Protein AF-A0A947CBN3-F1 (afdb_monomer_lite)

Structure (mmCIF, N/CA/C/O backbone):
data_AF-A0A947CBN3-F1
#
_entry.id   AF-A0A947CBN3-F1
#
loop_
_atom_site.group_PDB
_atom_site.id
_atom_site.type_symbol
_atom_site.label_atom_id
_atom_site.label_alt_id
_atom_site.label_comp_id
_atom_site.label_asym_id
_atom_site.label_entity_id
_atom_site.label_seq_id
_atom_site.pdbx_PDB_ins_code
_atom_site.Cartn_x
_atom_site.Cartn_y
_atom_site.Cartn_z
_atom_site.occupancy
_atom_site.B_iso_or_equiv
_atom_site.auth_seq_id
_atom_site.auth_comp_id
_atom_site.auth_asym_id
_atom_site.auth_atom_id
_atom_site.pdbx_PDB_model_num
ATOM 1 N N . MET A 1 1 ? -72.150 42.082 17.069 1.00 41.47 1 MET A N 1
ATOM 2 C CA . MET A 1 1 ? -70.683 41.871 17.034 1.00 41.47 1 MET A CA 1
ATOM 3 C C . MET A 1 1 ? -70.157 42.793 15.932 1.00 41.47 1 MET A C 1
ATOM 5 O O . MET A 1 1 ? -70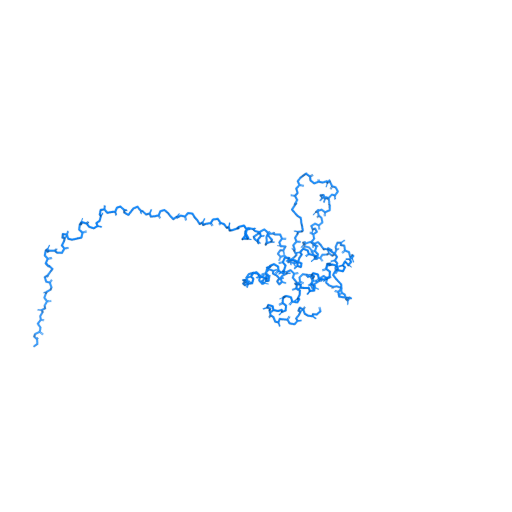.496 42.549 14.789 1.00 41.47 1 MET A O 1
ATOM 9 N N . LYS A 1 2 ? -69.751 44.048 16.211 1.00 36.72 2 LYS A N 1
ATOM 10 C CA . LYS A 1 2 ? -68.387 44.506 16.599 1.00 36.72 2 LYS A CA 1
ATOM 11 C C . LYS A 1 2 ? -67.299 43.751 15.813 1.00 36.72 2 LYS A C 1
ATOM 13 O O . LYS A 1 2 ? -67.225 42.548 15.996 1.00 36.72 2 LYS A O 1
ATOM 18 N N . GLY A 1 3 ? -66.433 44.333 14.981 1.00 37.09 3 GLY A N 1
ATOM 19 C CA . GLY A 1 3 ? -66.167 45.715 14.557 1.00 37.09 3 GLY A CA 1
ATOM 20 C C . GLY A 1 3 ? -64.791 45.733 13.856 1.00 37.09 3 GLY A C 1
ATOM 21 O O . GLY A 1 3 ? -63.876 45.075 14.342 1.00 37.09 3 GLY A O 1
ATOM 22 N N . SER A 1 4 ? -64.659 46.423 12.717 1.00 44.12 4 SER A N 1
ATOM 23 C CA . SER A 1 4 ? -63.393 46.597 11.979 1.00 44.12 4 SER A CA 1
ATOM 24 C C . SER A 1 4 ? -62.378 47.427 12.768 1.00 44.12 4 SER A C 1
ATOM 26 O O . SER A 1 4 ? -62.740 48.464 13.321 1.00 44.12 4 SER A O 1
ATOM 28 N N . ALA A 1 5 ? -61.104 47.030 12.732 1.00 44.78 5 ALA A N 1
ATOM 29 C CA . ALA A 1 5 ? -59.976 47.847 13.170 1.00 44.78 5 ALA A CA 1
ATOM 30 C C . ALA A 1 5 ? -58.997 48.020 12.001 1.00 44.78 5 ALA A C 1
ATOM 32 O O . ALA A 1 5 ? -58.371 47.062 11.551 1.00 44.78 5 ALA A O 1
ATOM 33 N N . GLY A 1 6 ? -58.913 49.250 11.493 1.00 41.78 6 GLY A N 1
ATOM 34 C CA . GLY A 1 6 ? -57.852 49.689 10.59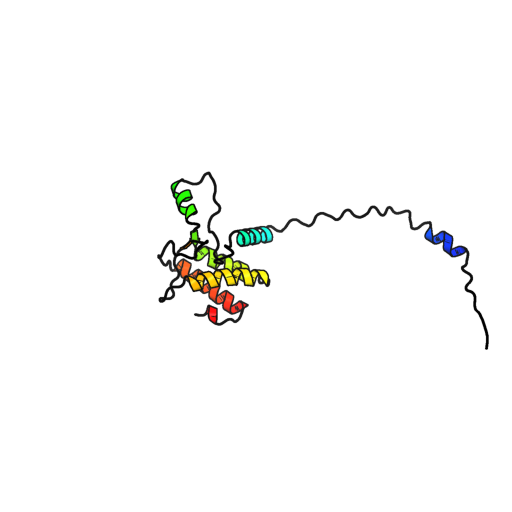7 1.00 41.78 6 GLY A CA 1
ATOM 35 C C . GLY A 1 6 ? -56.593 50.007 11.401 1.00 41.78 6 GLY A C 1
ATOM 36 O O . GLY A 1 6 ? -56.661 50.690 12.422 1.00 41.78 6 GLY A O 1
ATOM 37 N N . LEU A 1 7 ? -55.449 49.515 10.935 1.00 46.12 7 LEU A N 1
ATOM 38 C CA . LEU A 1 7 ? -54.133 49.917 11.421 1.00 46.12 7 LEU A CA 1
ATOM 39 C C . LEU A 1 7 ? -53.673 51.140 10.624 1.00 46.12 7 LEU A C 1
ATOM 41 O O . LEU A 1 7 ? -53.322 51.039 9.451 1.00 46.12 7 LEU A O 1
ATOM 45 N N . GLY A 1 8 ? -53.687 52.299 11.280 1.00 40.75 8 GLY A N 1
ATOM 46 C CA . GLY A 1 8 ? -52.951 53.474 10.834 1.00 40.75 8 GLY A CA 1
ATOM 47 C C . GLY A 1 8 ? -51.464 53.276 11.113 1.00 40.75 8 GLY A C 1
ATOM 48 O O . GLY A 1 8 ? -51.059 53.150 12.268 1.00 40.75 8 GLY A O 1
ATOM 49 N N . LEU A 1 9 ? -50.650 53.253 10.060 1.00 40.72 9 LEU A N 1
ATOM 50 C CA . LEU A 1 9 ? -49.205 53.401 10.181 1.00 40.72 9 LEU A CA 1
ATOM 51 C C . LEU A 1 9 ? -48.881 5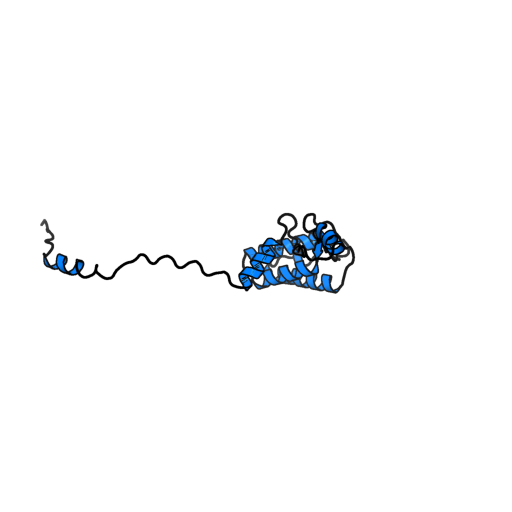4.876 10.442 1.00 40.72 9 LEU A C 1
ATOM 53 O O . LEU A 1 9 ? -49.205 55.756 9.647 1.00 40.72 9 LEU A O 1
ATOM 57 N N . SER A 1 10 ? -48.257 55.132 11.589 1.00 43.16 10 SER A N 1
ATOM 58 C CA . SER A 1 10 ? -47.720 56.436 11.971 1.00 43.16 10 SER A CA 1
ATOM 59 C C . SER A 1 10 ? -46.530 56.813 11.079 1.00 43.16 10 SER A C 1
ATOM 61 O O . SER A 1 10 ? -45.605 56.024 10.881 1.00 43.16 10 SER A O 1
ATOM 63 N N . VAL A 1 11 ? -46.539 58.059 10.598 1.00 49.00 11 VAL A N 1
ATOM 64 C CA . VAL A 1 11 ? -45.520 58.706 9.747 1.00 49.00 11 VAL A CA 1
ATOM 65 C C . VAL A 1 11 ? -44.124 58.745 10.404 1.00 49.00 11 VAL A C 1
ATOM 67 O O . VAL A 1 11 ? -43.123 58.983 9.733 1.00 49.00 11 VAL A O 1
ATOM 70 N N . SER A 1 12 ? -44.004 58.425 11.695 1.00 45.44 12 SER A N 1
ATOM 71 C CA . SER A 1 12 ? -42.717 58.388 12.405 1.00 45.44 12 SER A CA 1
ATOM 72 C C . SER A 1 12 ? -41.835 57.171 12.087 1.00 45.44 12 SER A C 1
ATOM 74 O O . SER A 1 12 ? -40.650 57.199 12.406 1.00 45.44 12 SER A O 1
ATOM 76 N N . ALA A 1 13 ? -42.357 56.122 11.440 1.00 43.53 13 ALA A N 1
ATOM 77 C CA . ALA A 1 13 ? -41.566 54.925 11.118 1.00 43.53 13 ALA A CA 1
ATOM 78 C C . ALA A 1 13 ? -40.686 55.071 9.859 1.00 43.53 13 ALA A C 1
ATOM 80 O O . ALA A 1 13 ? -39.766 54.283 9.656 1.00 43.53 13 ALA A O 1
ATOM 81 N N . VAL A 1 14 ? -40.930 56.082 9.019 1.00 45.84 14 VAL A N 1
ATOM 82 C CA . VAL A 1 14 ? -40.241 56.219 7.722 1.00 45.84 14 VAL A CA 1
ATOM 83 C C . VAL A 1 14 ? -38.838 56.826 7.869 1.00 45.84 14 VAL A C 1
ATOM 85 O O . VAL A 1 14 ? -37.965 56.557 7.050 1.00 45.84 14 VAL A O 1
ATOM 88 N N . LEU A 1 15 ? -38.563 57.580 8.939 1.00 39.44 15 LEU A N 1
ATOM 89 C CA . LEU A 1 15 ? -37.280 58.280 9.085 1.00 39.44 15 LEU A CA 1
ATOM 90 C C . LEU A 1 15 ? -36.170 57.455 9.759 1.00 39.44 15 LEU A C 1
ATOM 92 O O . LEU A 1 15 ? -34.997 57.778 9.595 1.00 39.44 15 LEU A O 1
ATOM 96 N N . ALA A 1 16 ? -36.508 56.376 10.471 1.00 41.47 16 ALA A N 1
ATOM 97 C CA . ALA A 1 16 ? -35.510 55.507 11.105 1.00 41.47 16 ALA A CA 1
ATOM 98 C C . ALA A 1 16 ? -34.898 54.479 10.133 1.00 41.47 16 ALA A C 1
ATOM 100 O O . ALA A 1 16 ? -33.815 53.964 10.390 1.00 41.47 16 ALA A O 1
ATOM 101 N N . PHE A 1 17 ? -35.553 54.208 8.998 1.00 43.53 17 PHE A N 1
ATOM 102 C CA . PHE A 1 17 ? -35.059 53.239 8.012 1.00 43.53 17 PHE A CA 1
ATOM 103 C C . PHE A 1 17 ? -34.065 53.847 7.006 1.00 43.53 17 PHE A C 1
ATOM 105 O O . PHE A 1 17 ? -33.295 53.127 6.380 1.00 43.53 17 PHE A O 1
ATOM 112 N N . ALA A 1 18 ? -34.036 55.176 6.869 1.00 45.72 18 ALA A N 1
ATOM 113 C CA . ALA A 1 18 ? -33.197 55.860 5.881 1.00 45.72 18 ALA A CA 1
ATOM 114 C C . ALA A 1 18 ? -31.775 56.198 6.379 1.00 45.72 18 ALA A C 1
ATOM 116 O O . ALA A 1 18 ? -30.924 56.562 5.575 1.00 45.72 18 ALA A O 1
ATOM 117 N N . LEU A 1 19 ? -31.495 56.061 7.681 1.00 43.69 19 LEU A N 1
ATOM 118 C CA . LEU A 1 19 ? -30.190 56.383 8.286 1.00 43.69 19 LEU A CA 1
ATOM 119 C C . LEU A 1 19 ? -29.359 55.151 8.684 1.00 43.69 19 LEU A C 1
ATOM 121 O O . LEU A 1 19 ? -28.226 55.304 9.127 1.00 43.69 19 LEU A O 1
ATOM 125 N N . ALA A 1 20 ? -29.881 53.936 8.483 1.00 45.09 20 ALA A N 1
ATOM 126 C CA . ALA A 1 20 ? -29.152 52.685 8.723 1.00 45.09 20 ALA A CA 1
ATOM 127 C C . ALA A 1 20 ? -28.554 52.060 7.443 1.00 45.09 20 ALA A C 1
ATOM 129 O O . ALA A 1 20 ? -27.910 51.020 7.516 1.00 45.09 20 ALA A O 1
ATOM 130 N N . LEU A 1 21 ? -28.740 52.688 6.275 1.00 51.09 21 LEU A N 1
ATOM 131 C CA . LEU A 1 21 ? -28.275 52.177 4.975 1.00 51.09 21 LEU A CA 1
ATOM 132 C C . LEU A 1 21 ? -26.969 52.827 4.476 1.00 51.09 21 LEU A C 1
ATOM 134 O O . LEU A 1 21 ? -26.639 52.698 3.303 1.00 51.09 21 LEU A O 1
ATOM 138 N N . SER A 1 22 ? -26.217 53.530 5.332 1.00 49.53 22 SER A N 1
ATOM 139 C CA . SER A 1 22 ? -24.995 54.244 4.916 1.00 49.53 22 SER A CA 1
ATOM 140 C C . SER A 1 22 ? -23.675 53.638 5.403 1.00 49.53 22 SER A C 1
ATOM 142 O O . SER A 1 22 ? -22.644 54.296 5.285 1.00 49.53 22 SER A O 1
ATOM 144 N N . HIS A 1 23 ? -23.667 52.418 5.942 1.00 49.28 23 HIS A N 1
ATOM 145 C CA . HIS A 1 23 ? -22.415 51.677 6.116 1.00 49.28 23 HIS A CA 1
ATOM 146 C C . HIS A 1 23 ? -22.309 50.696 4.958 1.00 49.28 23 HIS A C 1
ATOM 148 O O . HIS A 1 23 ? -23.106 49.766 4.867 1.00 49.28 23 HIS A O 1
ATOM 154 N N . GLY A 1 24 ? -21.387 50.992 4.040 1.00 55.31 24 GLY A N 1
ATOM 155 C CA . GLY A 1 24 ? -21.139 50.229 2.826 1.00 55.31 24 GLY A CA 1
ATOM 156 C C . GLY A 1 24 ? -21.107 48.733 3.100 1.00 55.31 24 GLY A C 1
ATOM 157 O O . GLY A 1 24 ? -20.191 48.227 3.735 1.00 55.31 24 GLY A O 1
ATOM 158 N N . CYS A 1 25 ? -22.130 48.039 2.614 1.00 49.09 25 CYS A N 1
ATOM 159 C CA . CYS A 1 25 ? -22.076 46.609 2.391 1.00 49.09 25 CYS A CA 1
ATOM 160 C C . CYS A 1 25 ? -21.417 46.443 1.021 1.00 49.09 25 CYS A C 1
ATOM 162 O O . CYS A 1 25 ? -22.097 46.310 0.003 1.00 49.09 25 CYS A O 1
ATOM 164 N N . GLU A 1 26 ? -20.090 46.573 0.977 1.00 63.62 26 GLU A N 1
ATOM 165 C CA . GLU A 1 26 ? -19.360 45.857 -0.064 1.00 63.62 26 GLU A CA 1
ATOM 166 C C . GLU A 1 26 ? -19.616 44.366 0.201 1.00 63.62 26 GLU A C 1
ATOM 168 O O . GLU A 1 26 ? -19.575 43.951 1.365 1.00 63.62 26 GLU A O 1
ATOM 173 N N . PRO A 1 27 ? -19.994 43.570 -0.813 1.00 63.41 27 PRO A N 1
ATOM 174 C CA . PRO A 1 27 ? -20.052 42.130 -0.632 1.00 63.41 27 PRO A CA 1
ATOM 175 C C . PRO A 1 27 ? -18.661 41.685 -0.180 1.00 63.41 27 PRO A C 1
ATOM 177 O O . PRO A 1 27 ? -17.686 41.987 -0.864 1.00 63.41 27 PRO A O 1
ATOM 180 N N . ASP A 1 28 ? -18.580 41.030 0.981 1.00 67.38 28 ASP A N 1
ATOM 181 C CA . ASP A 1 28 ? -17.359 40.355 1.416 1.00 67.38 28 ASP A CA 1
ATOM 182 C C . ASP A 1 28 ? -16.960 39.423 0.274 1.00 67.38 28 ASP A C 1
ATOM 184 O O . ASP A 1 28 ? -17.653 38.440 -0.012 1.00 67.38 28 ASP A O 1
ATOM 188 N N . ASP A 1 29 ? -15.891 39.784 -0.433 1.00 72.25 29 ASP A N 1
ATOM 189 C CA . ASP A 1 29 ? -15.312 38.918 -1.443 1.00 72.25 29 ASP A CA 1
ATOM 190 C C . ASP A 1 29 ? -14.908 37.646 -0.687 1.00 72.25 29 ASP A C 1
ATOM 192 O O . ASP A 1 29 ? -14.162 37.745 0.299 1.00 72.25 29 ASP A O 1
ATOM 196 N N . PRO A 1 30 ? -15.454 36.465 -1.037 1.00 72.25 30 PRO A N 1
ATOM 197 C CA . PRO A 1 30 ? -15.200 35.265 -0.265 1.00 72.25 30 PRO A CA 1
ATOM 198 C C . PRO A 1 30 ? -13.693 35.058 -0.218 1.00 72.25 30 PRO A C 1
ATOM 200 O O . PRO A 1 30 ? -13.038 34.916 -1.253 1.00 72.25 30 PRO A O 1
ATOM 203 N N . SER A 1 31 ? -13.143 35.085 0.999 1.00 75.75 31 SER A N 1
ATOM 204 C CA . SER A 1 31 ? -11.725 34.819 1.199 1.00 75.75 31 SER A CA 1
ATOM 205 C C . SER A 1 31 ? -11.397 33.490 0.520 1.00 75.75 31 SER A C 1
ATOM 207 O O . SER A 1 31 ? -12.168 32.534 0.677 1.00 75.75 31 SER A O 1
ATOM 209 N N . PRO A 1 32 ? -10.304 33.417 -0.262 1.00 74.06 32 PRO A N 1
ATOM 210 C CA . PRO A 1 32 ? -9.930 32.177 -0.917 1.00 74.06 32 PRO A CA 1
ATOM 211 C C . PRO A 1 32 ? -9.829 31.072 0.141 1.00 74.06 32 PRO A C 1
ATOM 213 O O . PRO A 1 32 ? -9.396 31.353 1.267 1.00 74.06 32 PRO A O 1
ATOM 216 N N . PRO A 1 33 ? -10.254 29.838 -0.181 1.00 73.56 33 PRO A N 1
ATOM 217 C CA . PRO A 1 33 ? -10.204 28.751 0.780 1.00 73.56 33 PRO A CA 1
ATOM 218 C C . PRO A 1 33 ? -8.772 28.608 1.314 1.00 73.56 33 PRO A C 1
ATOM 220 O O . PRO A 1 33 ? -7.813 28.808 0.555 1.00 73.56 33 PRO A O 1
ATOM 223 N N . PRO A 1 34 ? -8.610 28.298 2.612 1.00 76.50 34 PRO A N 1
ATOM 224 C CA . PRO A 1 34 ? -7.290 28.088 3.180 1.00 76.50 34 PRO A CA 1
ATOM 225 C C . PRO A 1 34 ? -6.565 27.007 2.376 1.00 76.50 34 PRO A C 1
ATOM 227 O O . PRO A 1 34 ? -7.157 25.999 1.988 1.00 76.50 34 PRO A O 1
ATOM 230 N N . SER A 1 35 ? -5.283 27.239 2.090 1.00 77.88 35 SER A N 1
ATOM 231 C CA . SER A 1 35 ? -4.443 26.203 1.491 1.00 77.88 35 SER A CA 1
ATOM 232 C C . SER A 1 35 ? -4.358 25.007 2.441 1.00 77.88 35 SER A C 1
ATOM 234 O O . SER A 1 35 ? -4.344 25.223 3.658 1.00 77.88 35 SER A O 1
ATOM 236 N N . PRO A 1 36 ? -4.295 23.773 1.910 1.00 82.88 36 PRO A N 1
ATOM 237 C CA . PRO A 1 36 ? -4.214 22.591 2.749 1.00 82.88 36 PRO A CA 1
ATOM 238 C C . PRO A 1 36 ? -2.983 22.646 3.654 1.00 82.88 36 PRO A C 1
ATOM 240 O O . PRO A 1 36 ? -1.952 23.239 3.306 1.00 82.88 36 PRO A O 1
ATOM 243 N N . SER A 1 37 ? -3.089 22.019 4.821 1.00 92.12 37 SER A N 1
ATOM 244 C CA . SER A 1 37 ? -1.948 21.844 5.715 1.00 92.12 37 SER A CA 1
ATOM 245 C C . SER A 1 37 ? -0.861 20.983 5.054 1.00 92.12 37 SER A C 1
ATOM 247 O O . SER A 1 37 ? -1.112 20.240 4.103 1.00 92.12 37 SER A O 1
ATOM 249 N N . VAL A 1 38 ? 0.373 21.053 5.566 1.00 94.44 38 VAL A N 1
ATOM 250 C CA . VAL A 1 38 ? 1.467 20.184 5.091 1.00 94.44 38 VAL A CA 1
ATOM 251 C C . VAL A 1 38 ? 1.079 18.711 5.219 1.00 94.44 38 VAL A C 1
ATOM 253 O O . VAL A 1 38 ? 1.331 17.930 4.308 1.00 94.44 38 VAL A O 1
ATOM 256 N N . GLU A 1 39 ? 0.430 18.344 6.323 1.00 93.88 39 GLU A N 1
ATOM 257 C CA . GLU A 1 39 ? -0.050 16.986 6.564 1.00 93.88 39 GLU A CA 1
ATOM 258 C C . GLU A 1 39 ? -1.093 16.557 5.526 1.00 93.88 39 GLU A C 1
ATOM 260 O O . GLU A 1 39 ? -0.948 15.501 4.912 1.00 93.88 39 GLU A O 1
ATOM 265 N N . GLU A 1 40 ? -2.093 17.398 5.250 1.00 94.44 40 GLU A N 1
ATOM 266 C CA . GLU A 1 40 ? -3.084 17.141 4.195 1.00 94.44 40 GLU A CA 1
ATOM 267 C C . GLU A 1 40 ? -2.418 16.962 2.826 1.00 94.44 40 GLU A C 1
ATOM 269 O O . GLU A 1 40 ? -2.788 16.060 2.075 1.00 94.44 40 GLU A O 1
ATOM 274 N N . GLY A 1 41 ? -1.392 17.763 2.523 1.00 95.25 41 GLY A N 1
ATOM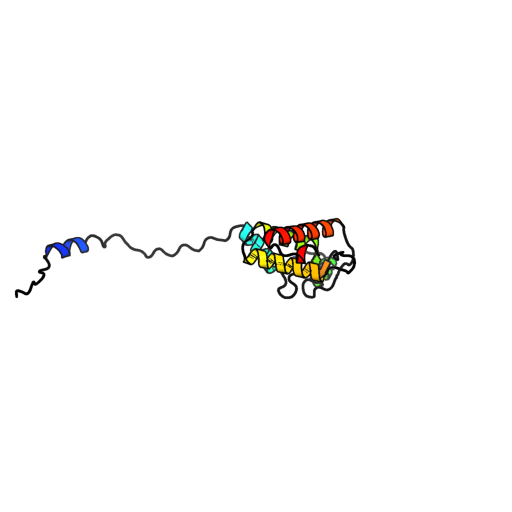 275 C CA . GLY A 1 41 ? -0.591 17.622 1.308 1.00 95.25 41 GLY A CA 1
ATOM 276 C C . GLY A 1 41 ? 0.148 16.281 1.214 1.00 95.25 41 GLY A C 1
ATOM 277 O O . GLY A 1 41 ? 0.190 15.685 0.137 1.00 95.25 41 GLY A O 1
ATOM 278 N N . LEU A 1 42 ? 0.695 15.776 2.325 1.00 95.00 42 LEU A N 1
ATOM 279 C CA . LEU A 1 42 ? 1.392 14.483 2.366 1.00 95.00 42 LEU A CA 1
ATOM 280 C C . LEU A 1 42 ? 0.431 13.307 2.146 1.00 95.00 42 LEU A C 1
ATOM 282 O O . LEU A 1 42 ? 0.729 12.409 1.358 1.00 95.00 42 LEU A O 1
ATOM 286 N N . TYR A 1 43 ? -0.745 13.332 2.772 1.00 96.69 43 TYR A N 1
ATOM 287 C CA . TYR A 1 43 ? -1.768 12.308 2.544 1.00 96.69 43 TYR A CA 1
ATOM 288 C C . TYR A 1 43 ? -2.349 12.377 1.129 1.00 96.69 43 TYR A C 1
ATOM 290 O O . TYR A 1 43 ? -2.521 11.344 0.484 1.00 96.69 43 TYR A O 1
ATOM 298 N N . ALA A 1 44 ? -2.579 13.581 0.599 1.00 95.81 44 ALA A N 1
ATOM 299 C CA . ALA A 1 44 ? -2.995 13.755 -0.790 1.00 95.81 44 ALA A CA 1
ATOM 300 C C . ALA A 1 44 ? -1.950 13.211 -1.778 1.00 95.81 44 ALA A C 1
ATOM 302 O O . ALA A 1 44 ? -2.318 12.667 -2.819 1.00 95.81 44 ALA A O 1
ATOM 303 N N . PHE A 1 45 ? -0.658 13.330 -1.462 1.00 95.44 45 PHE A N 1
ATOM 304 C CA . PHE A 1 45 ? 0.409 12.717 -2.248 1.00 95.44 45 PHE A CA 1
ATOM 305 C C . PHE A 1 45 ? 0.358 11.183 -2.182 1.00 95.44 45 PHE A C 1
ATOM 307 O O . PHE A 1 45 ? 0.374 10.543 -3.232 1.00 95.44 45 PHE A O 1
ATOM 314 N N . LEU A 1 46 ? 0.225 10.587 -0.990 1.00 96.19 46 LEU A N 1
ATOM 315 C CA . LEU A 1 46 ? 0.092 9.129 -0.841 1.00 96.19 46 LEU A CA 1
ATOM 316 C C . LEU A 1 46 ? -1.127 8.583 -1.593 1.00 96.19 46 LEU A C 1
ATOM 318 O O . LEU A 1 46 ? -1.015 7.583 -2.298 1.00 96.19 46 LEU A O 1
ATOM 322 N N . ALA A 1 47 ? -2.268 9.267 -1.501 1.00 96.94 47 ALA A N 1
ATOM 323 C CA . ALA A 1 47 ? -3.479 8.892 -2.224 1.00 96.94 47 ALA A CA 1
ATOM 324 C C . ALA A 1 47 ? -3.274 8.897 -3.750 1.00 96.94 47 ALA A C 1
ATOM 326 O O . ALA A 1 47 ? -3.815 8.035 -4.436 1.00 96.94 47 ALA A O 1
ATOM 327 N N . GLN A 1 48 ? -2.466 9.822 -4.283 1.00 96.12 48 GLN A N 1
ATOM 328 C CA . GLN A 1 48 ? -2.118 9.859 -5.711 1.00 96.12 48 GLN A CA 1
ATOM 329 C C . GLN A 1 48 ? -1.188 8.719 -6.139 1.00 96.12 48 GLN A C 1
ATOM 331 O O . GLN A 1 48 ? -1.225 8.328 -7.302 1.00 96.12 48 GLN A O 1
ATOM 336 N N . GLN A 1 49 ? -0.359 8.196 -5.230 1.00 96.31 49 GLN A N 1
ATOM 337 C CA . GLN A 1 49 ? 0.524 7.060 -5.522 1.00 96.31 49 GLN A CA 1
ATOM 338 C C . GLN A 1 49 ? -0.190 5.706 -5.427 1.00 96.31 49 GLN A C 1
ATOM 340 O O . GLN A 1 49 ? 0.364 4.700 -5.870 1.00 96.31 49 GLN A O 1
ATOM 345 N N . GLN A 1 50 ? -1.391 5.652 -4.841 1.00 98.06 50 GLN A N 1
ATOM 346 C CA . GLN A 1 50 ? -2.137 4.409 -4.695 1.00 98.06 50 GLN A CA 1
ATOM 347 C C . GLN A 1 50 ? -2.789 4.006 -6.016 1.00 98.06 50 GLN A C 1
ATOM 349 O O . GLN A 1 50 ? -3.692 4.681 -6.515 1.00 98.06 50 GLN A O 1
ATOM 354 N N . ASP A 1 51 ? -2.357 2.878 -6.572 1.00 97.88 51 ASP A N 1
ATOM 355 C CA . ASP A 1 51 ? -2.948 2.335 -7.784 1.00 97.88 51 ASP A CA 1
ATOM 356 C C . ASP A 1 51 ? -4.411 1.928 -7.511 1.00 97.88 51 ASP A C 1
ATOM 358 O O . ASP A 1 51 ? -4.686 1.174 -6.572 1.00 97.88 51 ASP A O 1
ATOM 362 N N . PRO A 1 52 ? -5.382 2.419 -8.299 1.00 96.25 52 PRO A N 1
ATOM 363 C CA . PRO A 1 52 ? -6.796 2.191 -8.019 1.00 96.25 52 PRO A CA 1
ATOM 364 C C . PRO A 1 52 ? -7.242 0.748 -8.278 1.00 96.25 52 PRO A C 1
ATOM 366 O O . PRO A 1 52 ? -8.301 0.360 -7.785 1.00 96.25 52 PRO A O 1
ATOM 369 N N . ALA A 1 53 ? -6.491 -0.029 -9.067 1.00 96.19 53 ALA A N 1
ATOM 370 C CA . ALA A 1 53 ? -6.851 -1.403 -9.401 1.00 96.19 53 ALA A CA 1
ATOM 371 C C . ALA A 1 53 ? -6.314 -2.397 -8.369 1.00 96.19 53 ALA A C 1
ATOM 373 O O . ALA A 1 53 ? -7.026 -3.330 -8.000 1.00 96.19 53 ALA A O 1
ATOM 374 N N . THR A 1 54 ? -5.076 -2.206 -7.911 1.00 98.12 54 THR A N 1
ATOM 375 C CA . THR A 1 54 ? -4.438 -3.131 -6.960 1.00 98.12 54 THR A CA 1
ATOM 376 C C . THR A 1 54 ? -4.504 -2.652 -5.516 1.00 98.12 54 THR A C 1
ATOM 378 O O . THR A 1 54 ? -4.428 -3.478 -4.617 1.00 98.12 54 THR A O 1
ATOM 381 N N . GLY A 1 55 ? -4.622 -1.343 -5.280 1.00 98.12 55 GLY A N 1
ATOM 382 C CA . GLY A 1 55 ? -4.502 -0.735 -3.957 1.00 98.12 55 GLY A CA 1
ATOM 383 C C . GLY A 1 55 ? -3.062 -0.506 -3.488 1.00 98.12 55 GLY A C 1
ATOM 384 O O . GLY A 1 55 ? -2.890 0.074 -2.419 1.00 98.12 55 GLY A O 1
ATOM 385 N N . LEU A 1 56 ? -2.046 -0.918 -4.254 1.00 98.50 56 LEU A N 1
ATOM 386 C CA . LEU A 1 56 ? -0.628 -0.768 -3.911 1.00 98.50 56 LEU A CA 1
ATOM 387 C C . LEU A 1 56 ? -0.118 0.659 -4.149 1.00 98.50 56 LEU A C 1
ATOM 389 O O . LEU A 1 56 ? -0.531 1.316 -5.102 1.00 98.50 56 LEU A O 1
ATOM 393 N N . LEU A 1 57 ? 0.839 1.117 -3.340 1.00 97.81 57 LEU A N 1
ATOM 394 C CA . LEU A 1 57 ? 1.566 2.368 -3.582 1.00 97.81 57 LEU A CA 1
ATOM 395 C C . LEU A 1 57 ? 2.699 2.177 -4.584 1.00 97.81 57 LEU A C 1
ATOM 397 O O . LEU A 1 57 ? 3.553 1.310 -4.397 1.00 97.81 57 LEU A O 1
ATOM 401 N N . GLU A 1 58 ? 2.776 3.031 -5.595 1.00 95.94 58 GLU A N 1
ATOM 402 C CA . GLU A 1 58 ? 3.993 3.170 -6.392 1.00 95.94 58 GLU A CA 1
ATOM 403 C C . GLU A 1 58 ? 5.087 3.845 -5.547 1.00 95.94 58 GLU A C 1
ATOM 405 O O . GLU A 1 58 ? 4.910 4.949 -5.035 1.00 95.94 58 GLU A O 1
ATOM 410 N N . GLY A 1 59 ? 6.209 3.148 -5.340 1.00 87.19 59 GLY A N 1
ATOM 411 C CA . GLY A 1 59 ? 7.210 3.529 -4.334 1.00 87.19 59 GLY A CA 1
ATOM 412 C C . GLY A 1 59 ? 8.109 4.701 -4.731 1.00 87.19 59 GLY A C 1
ATOM 413 O O . GLY A 1 59 ? 8.856 5.214 -3.901 1.00 87.19 59 GLY A O 1
ATOM 414 N N . PHE A 1 60 ? 8.068 5.135 -5.992 1.00 86.69 60 PHE A 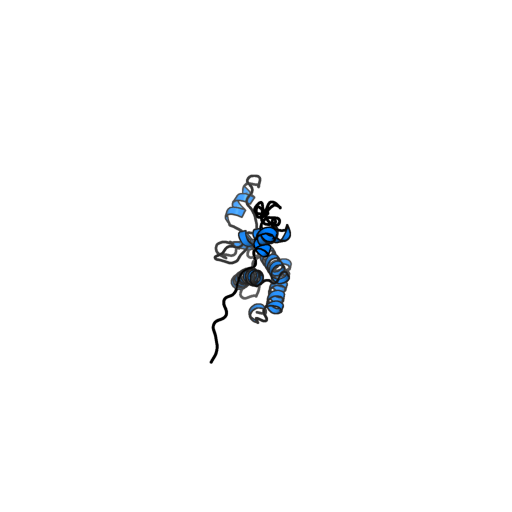N 1
ATOM 415 C CA . PHE A 1 60 ? 8.953 6.180 -6.492 1.00 86.69 60 PHE A CA 1
ATOM 416 C C . PHE A 1 60 ? 8.248 7.126 -7.447 1.00 86.69 60 PHE A C 1
ATOM 418 O O . PHE A 1 60 ? 7.534 6.716 -8.357 1.00 86.69 60 PHE A O 1
ATOM 425 N N . VAL A 1 61 ? 8.582 8.405 -7.304 1.00 84.88 61 VAL A N 1
ATOM 426 C CA . VAL A 1 61 ? 8.290 9.421 -8.309 1.00 84.88 61 VAL A CA 1
ATOM 427 C C . VAL A 1 61 ? 9.464 9.477 -9.275 1.00 84.88 61 VAL A C 1
ATOM 429 O O . VAL A 1 61 ? 10.622 9.608 -8.874 1.00 84.88 61 VAL A O 1
ATOM 432 N N . ARG A 1 62 ? 9.169 9.363 -10.568 1.00 87.25 62 ARG A N 1
ATOM 433 C CA . ARG A 1 62 ? 10.182 9.460 -11.616 1.00 87.25 62 ARG A CA 1
ATOM 434 C C . ARG A 1 62 ? 10.762 10.878 -11.676 1.00 87.25 62 ARG A C 1
ATOM 436 O O . ARG A 1 62 ? 10.014 11.847 -11.777 1.00 87.25 62 ARG A O 1
ATOM 443 N N . HIS A 1 63 ? 12.089 10.972 -11.720 1.00 88.00 63 HIS A N 1
ATOM 444 C CA . HIS A 1 63 ? 12.827 12.201 -12.013 1.00 88.00 63 HIS A CA 1
ATOM 445 C C . HIS A 1 63 ? 13.851 11.959 -13.129 1.00 88.00 63 HIS A C 1
ATOM 447 O O . HIS A 1 63 ? 14.483 10.905 -13.177 1.00 88.00 63 HIS A O 1
ATOM 453 N N . ASP A 1 64 ? 14.007 12.924 -14.038 1.00 88.44 64 ASP A N 1
ATOM 454 C CA . ASP A 1 64 ? 14.843 12.777 -15.242 1.00 88.44 64 ASP A CA 1
ATOM 455 C C . ASP A 1 64 ? 16.355 12.742 -14.949 1.00 88.44 64 ASP A C 1
ATOM 457 O O . ASP A 1 64 ? 17.146 12.378 -15.817 1.00 88.44 64 ASP A O 1
ATOM 461 N N . ASP A 1 65 ? 16.771 13.112 -13.736 1.00 93.62 65 ASP A N 1
ATOM 462 C CA . ASP A 1 65 ? 18.163 13.115 -13.275 1.00 93.62 65 ASP A CA 1
ATOM 463 C C . ASP A 1 65 ? 18.607 11.787 -12.635 1.00 93.62 65 ASP A C 1
ATOM 465 O O . ASP A 1 65 ? 19.768 11.642 -12.239 1.00 93.62 65 ASP A O 1
ATOM 469 N N . LEU A 1 66 ? 17.714 10.797 -12.558 1.00 92.50 66 LEU A N 1
ATOM 470 C CA . LEU A 1 66 ? 18.028 9.480 -12.012 1.00 92.50 66 LEU A CA 1
ATOM 471 C C . LEU A 1 66 ? 18.919 8.657 -12.965 1.00 92.50 66 LEU A C 1
ATOM 473 O O . LEU A 1 66 ? 18.808 8.774 -14.189 1.00 92.50 66 LEU A O 1
ATOM 477 N N . PRO A 1 67 ? 19.787 7.769 -12.435 1.00 94.69 67 PRO A N 1
ATOM 478 C CA . PRO A 1 67 ? 20.615 6.894 -13.262 1.00 94.69 67 PRO A CA 1
ATOM 479 C C . PRO A 1 67 ? 19.777 6.046 -14.239 1.00 94.69 67 PRO A C 1
ATOM 481 O O . PRO A 1 67 ? 18.727 5.541 -13.834 1.00 94.69 67 PRO A O 1
ATOM 484 N N . PRO A 1 68 ? 20.241 5.801 -15.483 1.00 93.06 68 PRO A N 1
ATOM 485 C CA . PRO A 1 68 ? 19.474 5.051 -16.484 1.00 93.06 68 PRO A CA 1
ATOM 486 C C . PRO A 1 68 ? 18.999 3.671 -16.015 1.00 93.06 68 PRO A C 1
ATOM 488 O O . PRO A 1 68 ? 17.853 3.304 -16.255 1.00 93.06 68 PRO A O 1
ATOM 491 N N . ASP A 1 69 ? 19.846 2.935 -15.292 1.00 92.38 69 ASP A N 1
ATOM 492 C CA . ASP A 1 69 ? 19.488 1.616 -14.756 1.00 92.38 69 ASP A CA 1
ATOM 493 C C . ASP A 1 69 ? 18.372 1.708 -13.705 1.00 92.38 69 ASP A C 1
ATOM 495 O O . ASP A 1 69 ? 17.512 0.833 -13.619 1.00 92.38 69 ASP A O 1
ATOM 499 N N . PHE A 1 70 ? 18.347 2.794 -12.928 1.00 90.75 70 PHE A N 1
ATOM 500 C CA . PHE A 1 70 ? 17.285 3.039 -11.960 1.00 90.75 70 PHE A CA 1
ATOM 501 C C . PHE A 1 70 ? 15.984 3.441 -12.660 1.00 90.75 70 PHE A C 1
ATOM 503 O O . PHE A 1 70 ? 14.926 2.936 -12.305 1.00 90.75 70 PHE A O 1
ATOM 510 N N . LEU A 1 71 ? 16.052 4.270 -13.706 1.00 91.00 71 LEU A N 1
ATOM 511 C CA . LEU A 1 71 ? 14.886 4.592 -14.535 1.00 91.00 71 LEU A CA 1
ATOM 512 C C . LEU A 1 71 ? 14.267 3.337 -15.166 1.00 91.00 71 LEU A C 1
ATOM 514 O O . LEU A 1 71 ? 13.049 3.193 -15.137 1.00 91.00 71 LEU A O 1
ATOM 518 N N . ALA A 1 72 ? 15.090 2.412 -15.666 1.00 89.06 72 ALA A N 1
ATOM 519 C CA . ALA A 1 72 ? 14.618 1.132 -16.193 1.00 89.06 72 ALA A CA 1
ATOM 520 C C . ALA A 1 72 ? 13.963 0.258 -15.107 1.00 89.06 72 ALA A C 1
ATOM 522 O O . ALA A 1 72 ? 12.978 -0.429 -15.370 1.00 89.06 72 ALA A O 1
ATOM 523 N N . PHE A 1 73 ? 14.476 0.301 -13.874 1.00 87.88 73 PHE A N 1
ATOM 524 C CA . PHE A 1 73 ? 13.823 -0.335 -12.728 1.00 87.88 73 PHE A CA 1
ATOM 525 C C . PHE A 1 73 ? 12.459 0.303 -12.411 1.00 87.88 73 PHE A C 1
ATOM 527 O O . PHE A 1 73 ? 11.501 -0.420 -12.138 1.00 87.88 73 PHE A O 1
ATOM 534 N N . LEU A 1 74 ? 12.335 1.632 -12.501 1.00 91.31 74 LEU A N 1
ATOM 535 C CA . LEU A 1 74 ? 11.064 2.332 -12.284 1.00 91.31 74 LEU A CA 1
ATOM 536 C C . LEU A 1 74 ? 10.005 2.012 -13.344 1.00 91.31 74 LEU A C 1
ATOM 538 O O . LEU A 1 74 ? 8.819 2.047 -13.031 1.00 91.31 74 LEU A O 1
ATOM 542 N N . ASP A 1 75 ? 10.398 1.632 -14.563 1.00 90.81 75 ASP A N 1
ATOM 543 C CA . ASP A 1 75 ? 9.446 1.213 -15.604 1.00 90.81 75 ASP A CA 1
ATOM 544 C C . ASP A 1 75 ? 8.658 -0.053 -15.194 1.00 90.81 75 ASP A C 1
ATOM 546 O O . ASP A 1 75 ? 7.554 -0.295 -15.685 1.00 90.81 75 ASP A O 1
ATOM 550 N N . ALA A 1 76 ? 9.177 -0.835 -14.238 1.00 91.62 76 ALA A N 1
ATOM 551 C CA . ALA A 1 76 ? 8.461 -1.952 -13.624 1.00 91.62 76 ALA A CA 1
ATOM 552 C C . ALA A 1 76 ? 7.432 -1.520 -12.560 1.00 91.62 76 ALA A C 1
ATOM 554 O O . ALA A 1 76 ? 6.788 -2.395 -11.979 1.00 91.62 76 ALA A O 1
ATOM 555 N N . ARG A 1 77 ? 7.269 -0.212 -12.303 1.00 95.06 77 ARG A N 1
ATOM 556 C CA . ARG A 1 77 ? 6.356 0.390 -11.311 1.00 95.06 77 ARG A CA 1
ATOM 557 C C . ARG A 1 77 ? 6.430 -0.315 -9.949 1.00 95.06 77 ARG A C 1
ATOM 559 O O . ARG A 1 77 ? 5.455 -0.939 -9.526 1.00 95.06 77 ARG A O 1
ATOM 566 N N . PRO A 1 78 ? 7.600 -0.315 -9.292 1.00 96.12 78 PRO A N 1
ATOM 567 C CA . PRO A 1 78 ? 7.805 -1.073 -8.067 1.00 96.12 78 PRO A CA 1
ATOM 568 C C . PRO A 1 78 ? 6.963 -0.525 -6.906 1.00 96.12 78 PRO A C 1
ATOM 570 O O . PRO A 1 78 ? 6.848 0.682 -6.709 1.00 96.12 78 PRO A O 1
ATOM 573 N N . SER A 1 79 ? 6.426 -1.441 -6.110 1.00 97.62 79 SER A N 1
ATOM 574 C CA . SER A 1 79 ? 5.707 -1.204 -4.862 1.00 97.62 79 SER A CA 1
ATOM 575 C C . SER A 1 79 ? 6.318 -2.070 -3.768 1.00 97.62 79 SER A C 1
ATOM 577 O O . SER A 1 79 ? 6.454 -3.279 -3.960 1.00 97.62 79 SER A O 1
ATOM 579 N N . PHE A 1 80 ? 6.708 -1.486 -2.635 1.00 97.44 80 PHE A N 1
ATOM 580 C CA . PHE A 1 80 ? 7.403 -2.214 -1.569 1.00 97.44 80 PHE A CA 1
ATOM 581 C C . PHE A 1 80 ? 6.477 -2.543 -0.412 1.00 97.44 80 PHE A C 1
ATOM 583 O O . PHE A 1 80 ? 5.728 -1.688 0.060 1.00 97.44 80 PHE A O 1
ATOM 590 N N . THR A 1 81 ? 6.581 -3.761 0.113 1.00 98.06 81 THR A N 1
ATOM 591 C CA . THR A 1 81 ? 5.779 -4.199 1.268 1.00 98.06 81 THR A CA 1
ATOM 592 C C . THR A 1 81 ? 5.947 -3.270 2.471 1.00 98.06 81 THR A C 1
ATOM 594 O O . THR A 1 81 ? 4.973 -2.949 3.146 1.00 98.06 81 THR A O 1
ATOM 597 N N . TYR A 1 82 ? 7.169 -2.783 2.696 1.00 97.44 82 TYR A N 1
ATOM 598 C CA . TYR A 1 82 ? 7.476 -1.813 3.746 1.00 97.44 82 TYR A CA 1
ATOM 599 C C . TYR A 1 82 ? 6.680 -0.507 3.601 1.00 97.44 82 TYR A C 1
ATOM 601 O O . TYR A 1 82 ? 6.002 -0.098 4.542 1.00 97.44 82 TYR A O 1
ATOM 609 N N . ASP A 1 83 ? 6.717 0.113 2.418 1.00 97.88 83 ASP A N 1
ATOM 610 C CA . ASP A 1 83 ? 6.063 1.401 2.163 1.00 97.88 83 ASP A CA 1
ATOM 611 C C . ASP A 1 83 ? 4.538 1.286 2.280 1.00 97.88 83 ASP A C 1
ATOM 613 O O . ASP A 1 83 ? 3.896 2.128 2.910 1.00 97.88 83 ASP A O 1
ATOM 617 N N . ASN A 1 84 ? 3.957 0.207 1.739 1.00 98.62 84 ASN A N 1
ATOM 618 C CA . ASN A 1 84 ? 2.521 -0.058 1.856 1.00 98.62 84 ASN A CA 1
ATOM 619 C C . ASN A 1 84 ? 2.096 -0.240 3.320 1.00 98.62 84 ASN A C 1
ATOM 621 O O . ASN A 1 84 ? 1.089 0.328 3.740 1.00 98.62 84 ASN A O 1
ATOM 625 N N . ALA A 1 85 ? 2.867 -0.996 4.109 1.00 98.62 85 ALA A N 1
ATOM 626 C CA . ALA A 1 85 ? 2.570 -1.221 5.521 1.00 98.62 85 ALA A CA 1
ATOM 627 C C . ALA A 1 85 ? 2.652 0.075 6.346 1.00 98.62 85 ALA A C 1
ATOM 629 O O . ALA A 1 85 ? 1.766 0.352 7.156 1.00 98.62 85 ALA A O 1
ATOM 630 N N . LEU A 1 86 ? 3.679 0.900 6.118 1.00 98.50 86 LEU A N 1
ATOM 631 C CA . LEU A 1 86 ? 3.806 2.196 6.786 1.00 98.50 86 LEU A CA 1
ATOM 632 C C . LEU A 1 86 ? 2.685 3.162 6.412 1.00 98.50 86 LEU A C 1
ATOM 634 O O . LEU A 1 86 ? 2.139 3.830 7.290 1.00 98.50 86 LEU A O 1
ATOM 638 N N . ALA A 1 87 ? 2.326 3.237 5.132 1.00 98.50 87 ALA A N 1
ATOM 639 C CA . ALA A 1 87 ? 1.233 4.093 4.701 1.00 98.50 87 ALA A CA 1
ATOM 640 C C . ALA A 1 87 ? -0.102 3.635 5.294 1.00 98.50 87 ALA A C 1
ATOM 642 O O . ALA A 1 87 ? -0.859 4.471 5.778 1.00 98.50 87 ALA A O 1
ATOM 643 N N . ALA A 1 88 ? -0.369 2.325 5.331 1.00 98.75 88 ALA A N 1
ATOM 644 C CA . ALA A 1 88 ? -1.563 1.787 5.976 1.00 98.75 88 ALA A CA 1
ATOM 645 C C . ALA A 1 88 ? -1.627 2.190 7.457 1.00 98.75 88 ALA A C 1
ATOM 647 O O . ALA A 1 88 ? -2.659 2.678 7.907 1.00 98.75 88 ALA A O 1
ATOM 648 N N . LEU A 1 89 ? -0.517 2.076 8.196 1.00 98.81 89 LEU A N 1
ATOM 649 C CA . LEU A 1 89 ? -0.435 2.541 9.585 1.00 98.81 89 LEU A CA 1
ATOM 650 C C . LEU A 1 89 ? -0.688 4.049 9.724 1.00 98.81 89 LEU A C 1
ATOM 652 O O . LEU A 1 89 ? -1.379 4.457 10.654 1.00 98.81 89 LEU A O 1
ATOM 656 N N . ALA A 1 90 ? -0.162 4.874 8.814 1.00 98.50 90 ALA A N 1
ATOM 657 C CA . ALA A 1 90 ? -0.398 6.317 8.827 1.00 98.50 90 ALA A CA 1
ATOM 658 C C . ALA A 1 90 ? -1.887 6.647 8.625 1.00 98.50 90 ALA A C 1
ATOM 660 O O . ALA A 1 90 ? -2.474 7.365 9.432 1.00 98.50 90 ALA A O 1
ATOM 661 N N . TRP A 1 91 ? -2.521 6.055 7.608 1.00 98.69 91 TRP A N 1
ATOM 662 C CA . TRP A 1 91 ? -3.955 6.207 7.355 1.00 98.69 91 TRP A CA 1
ATOM 663 C C . TRP A 1 91 ? -4.802 5.754 8.555 1.00 98.69 91 TRP A C 1
ATOM 665 O O . TRP A 1 91 ? -5.670 6.492 9.018 1.00 98.69 91 TRP A O 1
ATOM 675 N N . LEU A 1 92 ? -4.505 4.582 9.126 1.00 98.69 92 LEU A N 1
ATOM 676 C CA . LEU A 1 92 ? -5.204 4.071 10.312 1.00 98.69 92 LEU A CA 1
ATOM 677 C C . LEU A 1 92 ? -5.053 4.992 11.528 1.00 98.69 92 LEU A C 1
ATOM 679 O O . LEU A 1 92 ? -6.000 5.144 12.295 1.00 98.69 92 LEU A O 1
ATOM 683 N N . ALA A 1 93 ? -3.884 5.612 11.706 1.00 98.06 93 ALA A N 1
ATOM 684 C CA . ALA A 1 93 ? -3.644 6.538 12.808 1.00 98.06 93 ALA A CA 1
ATOM 685 C C . ALA A 1 93 ? -4.456 7.837 12.682 1.00 98.06 93 ALA A C 1
ATOM 687 O O . ALA A 1 93 ? -4.799 8.430 13.707 1.00 98.06 93 ALA A O 1
ATOM 688 N N . ARG A 1 94 ? -4.765 8.277 11.453 1.00 96.19 94 ARG A N 1
ATOM 689 C CA . ARG A 1 94 ? -5.617 9.449 11.203 1.00 96.19 94 ARG A CA 1
ATOM 690 C C . ARG A 1 94 ? -7.103 9.122 11.367 1.00 96.19 94 ARG A C 1
ATOM 692 O O . ARG A 1 94 ? -7.813 9.872 12.029 1.00 96.19 94 ARG A O 1
ATOM 699 N N . GLY A 1 95 ? -7.531 7.960 10.875 1.00 94.19 95 GLY A N 1
ATOM 700 C CA . GLY A 1 95 ? -8.770 7.304 11.299 1.00 94.19 95 GLY A CA 1
ATOM 701 C C . GLY A 1 95 ? -10.079 7.871 10.741 1.00 94.19 95 GLY A C 1
ATOM 702 O O . GLY A 1 95 ? -11.143 7.425 11.178 1.00 94.19 95 GLY A O 1
ATOM 703 N N . GLU A 1 96 ? -10.047 8.804 9.783 1.00 95.88 96 GLU A N 1
ATOM 704 C CA . GLU A 1 96 ? -11.266 9.200 9.067 1.00 95.88 96 GLU A CA 1
ATOM 705 C C . GLU A 1 96 ? -11.769 8.039 8.184 1.00 95.88 96 GLU A C 1
ATOM 707 O O . GLU A 1 96 ? -10.975 7.182 7.787 1.00 95.88 96 GLU A O 1
ATOM 712 N N . PRO A 1 97 ? -13.067 7.977 7.830 1.00 97.00 97 PRO A N 1
ATOM 713 C CA . PRO A 1 97 ? -13.603 6.877 7.022 1.00 97.00 97 PRO A CA 1
ATOM 714 C C . PRO A 1 97 ? -12.833 6.636 5.714 1.00 97.00 97 PRO A C 1
ATOM 716 O O . PRO A 1 97 ? -12.466 5.500 5.419 1.00 97.00 97 PRO A O 1
ATOM 719 N N . ASP A 1 98 ? -12.504 7.707 4.988 1.00 97.25 98 ASP A N 1
ATOM 720 C CA . ASP A 1 98 ? -11.726 7.628 3.746 1.00 97.25 98 ASP A CA 1
ATOM 721 C C . ASP A 1 98 ? -10.300 7.099 3.995 1.00 97.25 98 ASP A C 1
ATOM 723 O O . ASP A 1 98 ? -9.729 6.399 3.155 1.00 97.25 98 ASP A O 1
ATOM 727 N N . ASP A 1 99 ? -9.723 7.378 5.167 1.00 98.38 99 ASP A N 1
ATOM 728 C CA . ASP A 1 99 ? -8.398 6.882 5.547 1.00 98.38 99 ASP A CA 1
ATOM 729 C C . ASP A 1 99 ? -8.431 5.379 5.791 1.00 98.38 99 ASP A C 1
ATOM 731 O O . ASP A 1 99 ? -7.570 4.639 5.311 1.00 98.38 99 ASP A O 1
ATOM 735 N N . VAL A 1 100 ? -9.459 4.908 6.499 1.00 98.44 100 VAL A N 1
ATOM 736 C CA . VAL A 1 100 ? -9.669 3.476 6.723 1.00 98.44 100 VAL A CA 1
ATOM 737 C C . VAL A 1 100 ? -9.859 2.750 5.388 1.00 98.44 100 VAL A C 1
ATOM 739 O O . VAL A 1 100 ? -9.332 1.647 5.222 1.00 98.44 100 VAL A O 1
ATOM 742 N N . ASP A 1 101 ? -10.514 3.371 4.405 1.00 98.38 101 ASP A N 1
ATOM 743 C CA . ASP A 1 101 ? -10.644 2.823 3.050 1.00 98.38 101 ASP A CA 1
ATOM 744 C C . ASP A 1 101 ? -9.301 2.790 2.294 1.00 98.38 101 ASP A C 1
ATOM 746 O O . ASP A 1 101 ? -8.984 1.808 1.610 1.00 98.38 101 ASP A O 1
ATOM 750 N N . HIS A 1 102 ? -8.470 3.829 2.424 1.00 98.62 102 HIS A N 1
ATOM 751 C CA . HIS A 1 102 ? -7.105 3.833 1.884 1.00 98.62 102 HIS A CA 1
ATOM 752 C C . HIS A 1 102 ? -6.240 2.724 2.500 1.00 98.62 102 HIS A C 1
ATOM 754 O O . HIS A 1 102 ? -5.614 1.957 1.758 1.00 98.62 102 HIS A O 1
ATOM 760 N N . ALA A 1 103 ? -6.252 2.595 3.830 1.00 98.75 103 ALA A N 1
ATOM 761 C CA . ALA A 1 103 ? -5.538 1.548 4.555 1.00 98.75 103 ALA A CA 1
ATOM 762 C C . ALA A 1 103 ? -6.028 0.149 4.169 1.00 98.75 103 ALA A C 1
ATOM 764 O O . ALA A 1 103 ? -5.223 -0.732 3.879 1.00 98.75 103 ALA A O 1
ATOM 765 N N . THR A 1 104 ? -7.346 -0.047 4.108 1.00 98.62 104 THR A N 1
ATOM 766 C CA . THR A 1 104 ? -7.954 -1.339 3.769 1.00 98.62 104 THR A CA 1
ATOM 767 C C . THR A 1 104 ? -7.501 -1.822 2.397 1.00 98.62 104 THR A C 1
ATOM 769 O O . THR A 1 104 ? -7.109 -2.976 2.265 1.00 98.62 104 THR A O 1
ATOM 772 N N . ARG A 1 105 ? -7.472 -0.940 1.389 1.00 98.69 105 ARG A N 1
ATOM 773 C CA . ARG A 1 105 ? -6.996 -1.295 0.041 1.00 98.69 105 ARG A CA 1
ATOM 774 C C . ARG A 1 105 ? -5.526 -1.710 0.017 1.00 98.69 105 ARG A C 1
ATOM 776 O O . ARG A 1 105 ? -5.191 -2.664 -0.678 1.00 98.69 105 ARG A O 1
ATOM 783 N N . LEU A 1 106 ? -4.664 -1.038 0.784 1.00 98.69 106 LEU A N 1
ATOM 784 C CA . LEU A 1 106 ? -3.252 -1.426 0.907 1.00 98.69 106 LEU A CA 1
ATOM 785 C C . LEU A 1 106 ? -3.111 -2.817 1.521 1.00 98.69 106 LEU A C 1
ATOM 787 O O . LEU A 1 106 ? -2.363 -3.653 1.023 1.00 98.69 106 LEU A O 1
ATOM 791 N N . LEU A 1 107 ? -3.838 -3.065 2.606 1.00 98.69 107 LEU A N 1
ATOM 792 C CA . LEU A 1 107 ? -3.744 -4.314 3.352 1.00 98.69 107 LEU A CA 1
ATOM 793 C C . LEU A 1 107 ? -4.378 -5.485 2.603 1.00 98.69 107 LEU A C 1
ATOM 795 O O . LEU A 1 107 ? -3.822 -6.579 2.624 1.00 98.69 107 LEU A O 1
ATOM 799 N N . ASP A 1 108 ? -5.472 -5.257 1.879 1.00 98.44 108 ASP A N 1
ATOM 800 C CA . ASP A 1 108 ? -6.051 -6.256 0.979 1.00 98.44 108 ASP A CA 1
ATOM 801 C C . ASP A 1 108 ? -5.069 -6.631 -0.137 1.00 98.44 108 ASP A C 1
ATOM 803 O O . ASP A 1 108 ? -4.924 -7.812 -0.464 1.00 98.44 108 ASP A O 1
ATOM 807 N N . ALA A 1 109 ? -4.328 -5.655 -0.669 1.00 98.38 109 ALA A N 1
ATOM 808 C CA . ALA A 1 109 ? -3.271 -5.918 -1.638 1.00 98.38 109 ALA A CA 1
ATOM 809 C C . ALA A 1 109 ? -2.129 -6.757 -1.041 1.00 98.38 109 ALA A C 1
ATOM 811 O O . ALA A 1 109 ? -1.640 -7.682 -1.689 1.00 98.38 109 ALA A O 1
ATOM 812 N N . LEU A 1 110 ? -1.722 -6.473 0.202 1.00 98.06 110 LEU A N 1
ATOM 813 C CA . LEU A 1 110 ? -0.715 -7.276 0.899 1.00 98.06 110 LEU A CA 1
ATOM 814 C C . LEU A 1 110 ? -1.218 -8.701 1.164 1.00 98.06 110 LEU A C 1
ATOM 816 O O . LEU A 1 110 ? -0.502 -9.645 0.848 1.00 98.06 110 LEU A O 1
ATOM 820 N N . LEU A 1 111 ? -2.448 -8.890 1.651 1.00 97.44 111 LEU A N 1
ATOM 821 C CA . LEU A 1 111 ? -3.032 -10.230 1.819 1.00 97.44 111 LEU A CA 1
ATOM 822 C C . LEU A 1 111 ? -3.059 -11.011 0.498 1.00 97.44 111 LEU A C 1
ATOM 824 O O . LEU A 1 111 ? -2.725 -12.191 0.476 1.00 97.44 111 LEU A O 1
ATOM 828 N N . ALA A 1 112 ? -3.392 -10.356 -0.617 1.00 96.69 112 ALA A N 1
ATOM 829 C CA . ALA A 1 112 ? -3.386 -10.990 -1.937 1.00 96.69 112 ALA A CA 1
ATOM 830 C C . ALA A 1 112 ? -1.978 -11.396 -2.421 1.00 96.69 112 ALA A C 1
ATOM 832 O O . ALA A 1 112 ? -1.848 -12.315 -3.231 1.00 96.69 112 ALA A O 1
ATOM 833 N N . LEU A 1 113 ? -0.929 -10.723 -1.938 1.00 96.75 113 LEU A N 1
ATOM 834 C CA . LEU A 1 113 ? 0.475 -11.046 -2.215 1.00 96.75 113 LEU A CA 1
ATOM 835 C C . LEU A 1 113 ? 1.050 -12.112 -1.273 1.00 96.75 113 LEU A C 1
ATOM 837 O O . LEU A 1 113 ? 2.150 -12.616 -1.528 1.00 96.75 113 LEU A O 1
ATOM 841 N N . GLN A 1 114 ? 0.358 -12.421 -0.177 1.00 95.88 114 GLN A N 1
ATOM 842 C CA . GLN A 1 114 ? 0.837 -13.353 0.831 1.00 95.88 114 GLN A CA 1
ATOM 843 C C . GLN A 1 114 ? 0.936 -14.765 0.251 1.00 95.88 114 GLN A C 1
ATOM 845 O O . GLN A 1 114 ? 0.033 -15.274 -0.412 1.00 95.88 114 GLN A O 1
ATOM 850 N N . ARG A 1 115 ? 2.077 -15.403 0.494 1.00 94.31 115 ARG A N 1
ATOM 851 C CA . ARG A 1 115 ? 2.337 -16.789 0.103 1.00 94.31 115 ARG A CA 1
ATOM 852 C C . ARG A 1 115 ? 1.700 -17.765 1.090 1.00 94.31 115 ARG A C 1
ATOM 854 O O . ARG A 1 115 ? 1.414 -17.411 2.228 1.00 94.31 115 ARG A O 1
ATOM 861 N N . ASP A 1 116 ? 1.628 -19.036 0.700 1.00 93.12 116 ASP A N 1
ATOM 862 C CA . ASP A 1 116 ? 1.126 -20.128 1.553 1.00 93.12 116 ASP A CA 1
ATOM 863 C C . ASP A 1 116 ? 1.903 -20.301 2.875 1.00 93.12 116 ASP A C 1
ATOM 865 O O . ASP A 1 116 ? 1.376 -20.852 3.838 1.00 93.12 116 ASP A O 1
ATOM 869 N N . ASP A 1 117 ? 3.163 -19.854 2.934 1.00 93.00 117 ASP A N 1
ATOM 870 C CA . ASP A 1 117 ? 3.987 -19.858 4.151 1.00 93.00 117 ASP A CA 1
ATOM 871 C C . ASP A 1 117 ? 3.840 -18.582 5.000 1.00 93.00 117 ASP A C 1
ATOM 873 O O . ASP A 1 117 ? 4.589 -18.386 5.958 1.00 93.00 117 ASP A O 1
ATOM 877 N N . GLY A 1 118 ? 2.886 -17.716 4.652 1.00 92.31 118 GLY A N 1
ATOM 878 C CA . GLY A 1 118 ? 2.582 -16.464 5.340 1.00 92.31 118 GLY A CA 1
ATOM 879 C C . GLY A 1 118 ? 3.501 -15.299 4.968 1.00 92.31 118 GLY A C 1
ATOM 880 O O . GLY A 1 118 ? 3.262 -14.176 5.412 1.00 92.31 118 GLY A O 1
ATOM 881 N N . ALA A 1 119 ? 4.541 -15.531 4.161 1.00 95.62 119 ALA A N 1
ATOM 882 C CA . ALA A 1 119 ? 5.511 -14.500 3.824 1.00 95.62 119 ALA A CA 1
ATOM 883 C C . ALA A 1 119 ? 5.034 -13.599 2.675 1.00 95.62 119 ALA A C 1
ATOM 885 O O . ALA A 1 119 ? 4.480 -14.063 1.676 1.00 95.62 119 ALA A O 1
ATOM 886 N N . LEU A 1 120 ? 5.332 -12.306 2.788 1.00 97.38 120 LEU A N 1
ATOM 887 C CA . LEU A 1 120 ? 5.131 -11.312 1.734 1.00 97.38 120 LEU A CA 1
ATOM 888 C C . LEU A 1 120 ? 6.416 -11.118 0.919 1.00 97.38 120 LEU A C 1
ATOM 890 O O . LEU A 1 120 ? 7.498 -11.093 1.517 1.00 97.38 120 LEU A O 1
ATOM 894 N N . PRO A 1 121 ? 6.336 -10.933 -0.411 1.00 97.06 121 PRO A N 1
ATOM 895 C CA . PRO A 1 121 ? 7.492 -10.525 -1.205 1.00 97.06 121 PRO A CA 1
ATOM 896 C C . PRO A 1 121 ? 8.013 -9.157 -0.742 1.00 97.06 121 PRO A C 1
ATOM 898 O O . PRO A 1 121 ? 7.266 -8.348 -0.196 1.00 97.06 121 PRO A O 1
ATOM 901 N N . ASP A 1 122 ? 9.286 -8.858 -0.984 1.00 96.00 122 ASP A N 1
ATOM 902 C CA . ASP A 1 122 ? 9.849 -7.536 -0.688 1.00 96.00 122 ASP A CA 1
ATOM 903 C C . ASP A 1 122 ? 9.207 -6.445 -1.557 1.00 96.00 122 ASP A C 1
ATOM 905 O O . ASP A 1 122 ? 8.981 -5.326 -1.084 1.00 96.00 122 ASP A O 1
ATOM 909 N N . SER A 1 123 ? 8.885 -6.771 -2.813 1.00 96.12 123 SER A N 1
ATOM 910 C CA . SER A 1 123 ? 8.188 -5.859 -3.717 1.00 96.12 123 SER A CA 1
ATOM 911 C C . SER A 1 123 ? 7.329 -6.559 -4.768 1.00 96.12 123 SER A C 1
ATOM 913 O O . SER A 1 123 ? 7.572 -7.707 -5.156 1.00 96.12 123 SER A O 1
ATOM 915 N N . ALA A 1 124 ? 6.341 -5.821 -5.266 1.00 97.25 124 ALA A N 1
ATOM 916 C CA . ALA A 1 124 ? 5.446 -6.192 -6.353 1.00 97.25 124 ALA A CA 1
ATOM 917 C C . ALA A 1 124 ? 5.313 -5.043 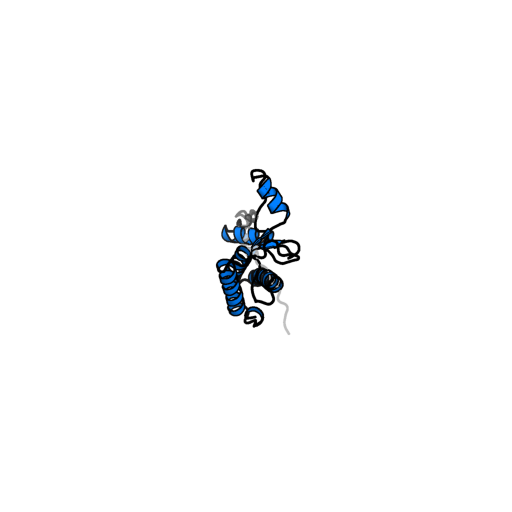-7.361 1.00 97.25 124 ALA A C 1
ATOM 919 O O . ALA A 1 124 ? 5.735 -3.917 -7.110 1.00 97.25 124 ALA A O 1
ATOM 920 N N . ASN A 1 125 ? 4.738 -5.322 -8.522 1.00 97.12 125 ASN A N 1
ATOM 921 C CA . ASN A 1 125 ? 4.392 -4.315 -9.511 1.00 97.12 125 ASN A CA 1
ATOM 922 C C . ASN A 1 125 ? 3.077 -3.644 -9.093 1.00 97.12 125 ASN A C 1
ATOM 924 O O . ASN A 1 125 ? 2.050 -4.316 -8.999 1.00 97.12 125 ASN A O 1
ATOM 928 N N . ALA A 1 126 ? 3.097 -2.327 -8.881 1.00 97.44 126 ALA A N 1
ATOM 929 C CA . ALA A 1 126 ? 1.953 -1.559 -8.389 1.00 97.44 126 ALA A CA 1
ATOM 930 C C . ALA A 1 126 ? 0.714 -1.681 -9.292 1.00 97.44 126 ALA A C 1
ATOM 932 O O . ALA A 1 126 ? -0.404 -1.666 -8.804 1.00 97.44 126 ALA A O 1
ATOM 933 N N . ALA A 1 127 ? 0.894 -1.851 -10.604 1.00 95.88 127 ALA A N 1
ATOM 934 C CA . ALA A 1 127 ? -0.206 -1.891 -11.569 1.00 95.88 127 ALA A CA 1
ATOM 935 C C . ALA A 1 127 ? -0.878 -3.268 -11.692 1.00 95.88 127 ALA A C 1
ATOM 937 O O . ALA A 1 127 ? -2.024 -3.373 -12.120 1.00 95.88 127 ALA A O 1
ATOM 938 N N . THR A 1 128 ? -0.135 -4.339 -11.409 1.00 96.88 128 THR A N 1
ATOM 939 C CA . THR A 1 128 ? -0.558 -5.720 -11.703 1.00 96.88 128 THR A CA 1
ATOM 940 C C . THR A 1 128 ? -0.611 -6.615 -10.474 1.00 96.88 128 THR A C 1
ATOM 942 O O . THR A 1 128 ? -1.194 -7.693 -10.547 1.00 96.88 128 THR A O 1
ATOM 945 N N . GLY A 1 129 ? 0.024 -6.217 -9.370 1.00 96.81 129 GLY A N 1
ATOM 946 C CA . GLY A 1 129 ? 0.195 -7.055 -8.185 1.00 96.81 129 GLY A CA 1
ATOM 947 C C . GLY A 1 129 ? 1.142 -8.240 -8.402 1.00 96.81 129 GLY A C 1
ATOM 948 O O . GLY A 1 129 ? 1.227 -9.117 -7.553 1.00 96.81 129 GLY A O 1
ATOM 949 N N . ALA A 1 130 ? 1.865 -8.312 -9.524 1.00 96.56 130 ALA A N 1
ATOM 950 C CA . ALA A 1 130 ? 2.829 -9.386 -9.745 1.00 96.56 130 ALA A CA 1
ATOM 951 C C . ALA A 1 130 ? 4.077 -9.179 -8.861 1.00 96.56 130 ALA A C 1
ATOM 953 O O . ALA A 1 130 ? 4.645 -8.084 -8.893 1.00 96.56 130 ALA A O 1
ATOM 954 N N . PRO A 1 131 ? 4.556 -10.190 -8.109 1.00 96.19 131 PRO A N 1
ATOM 955 C CA . PRO A 1 131 ? 5.798 -10.075 -7.347 1.00 96.19 131 PRO A CA 1
ATOM 956 C C . PRO A 1 131 ? 6.991 -9.711 -8.244 1.00 96.19 131 PRO A C 1
ATOM 958 O O . PRO A 1 131 ? 7.206 -10.340 -9.280 1.00 96.19 131 PRO A O 1
ATOM 961 N N . LEU A 1 132 ? 7.784 -8.719 -7.830 1.00 94.31 132 LEU A N 1
ATOM 962 C CA . LEU A 1 132 ? 9.014 -8.297 -8.516 1.00 94.31 132 LEU A CA 1
ATOM 963 C C . LEU A 1 132 ? 10.264 -8.816 -7.802 1.00 94.31 132 LEU A C 1
ATOM 965 O O . LEU A 1 132 ? 11.225 -9.221 -8.455 1.00 94.31 132 LEU A O 1
ATOM 969 N N . ALA A 1 133 ? 10.243 -8.841 -6.468 1.00 91.62 133 ALA A N 1
ATOM 970 C CA . ALA A 1 133 ? 11.307 -9.403 -5.648 1.00 91.62 133 ALA A CA 1
ATOM 971 C C . ALA A 1 133 ? 10.717 -10.381 -4.630 1.00 91.62 133 ALA A C 1
ATOM 973 O O . ALA A 1 133 ? 10.008 -9.993 -3.708 1.00 91.62 133 ALA A O 1
ATOM 974 N N . THR A 1 134 ? 11.037 -11.667 -4.779 1.00 88.38 134 THR A N 1
ATOM 975 C CA . THR A 1 134 ? 10.485 -12.746 -3.941 1.00 88.38 134 THR A CA 1
ATOM 976 C C . THR A 1 134 ? 11.259 -12.981 -2.643 1.00 88.38 134 THR A C 1
ATOM 978 O O . THR A 1 134 ? 10.960 -13.933 -1.922 1.00 88.38 134 THR A O 1
ATOM 981 N N . ASN A 1 135 ? 12.278 -12.165 -2.366 1.00 90.12 135 ASN A N 1
ATOM 982 C CA . ASN A 1 135 ? 12.959 -12.165 -1.075 1.00 90.12 135 ASN A CA 1
ATOM 983 C C . ASN A 1 135 ? 11.981 -11.729 0.019 1.00 90.12 135 ASN A C 1
ATOM 985 O O . ASN A 1 135 ? 11.022 -11.013 -0.251 1.00 90.12 135 ASN A O 1
ATOM 989 N N . THR A 1 136 ? 12.223 -12.192 1.242 1.00 90.62 136 THR A N 1
ATOM 990 C CA . THR A 1 136 ? 11.335 -11.963 2.384 1.00 90.62 136 THR A CA 1
ATOM 991 C C . THR A 1 136 ? 12.157 -11.413 3.547 1.00 90.62 136 THR A C 1
ATOM 993 O O . THR A 1 136 ? 12.684 -12.171 4.370 1.00 90.62 136 THR A O 1
ATOM 996 N N . GLY A 1 137 ? 12.327 -10.093 3.610 1.00 92.25 137 GLY A N 1
ATOM 997 C CA . GLY A 1 137 ? 13.052 -9.457 4.711 1.00 92.25 137 GLY A CA 1
ATOM 998 C C . GLY A 1 137 ? 12.230 -9.430 6.002 1.00 92.25 137 GLY A C 1
ATOM 999 O O . GLY A 1 137 ? 11.122 -8.900 6.008 1.00 92.25 137 GLY A O 1
ATOM 1000 N N . THR A 1 138 ? 12.772 -9.927 7.123 1.00 94.88 138 THR A N 1
ATOM 1001 C CA . THR A 1 138 ? 12.077 -9.938 8.432 1.00 94.88 138 THR A CA 1
ATOM 1002 C C . THR A 1 138 ? 11.592 -8.551 8.862 1.00 94.88 138 THR A C 1
ATOM 1004 O O . THR A 1 138 ? 10.539 -8.440 9.479 1.00 94.88 138 THR A O 1
ATOM 1007 N N . GLY A 1 139 ? 12.321 -7.488 8.502 1.00 95.94 139 GLY A N 1
ATOM 1008 C CA . GLY A 1 139 ? 11.881 -6.113 8.743 1.00 95.94 139 GLY A CA 1
ATOM 1009 C C . GLY A 1 139 ? 10.568 -5.785 8.026 1.00 95.94 139 GLY A C 1
ATOM 1010 O O . GLY A 1 139 ? 9.636 -5.310 8.664 1.00 95.94 139 GLY A O 1
ATOM 1011 N N . ASN A 1 140 ? 10.461 -6.106 6.735 1.00 95.69 140 ASN A N 1
ATOM 1012 C CA . ASN A 1 140 ? 9.249 -5.874 5.941 1.00 95.69 140 ASN A CA 1
ATOM 1013 C C . ASN A 1 140 ? 8.066 -6.674 6.496 1.00 95.69 140 ASN A C 1
ATOM 1015 O O . ASN A 1 140 ? 6.972 -6.134 6.639 1.00 95.69 140 ASN A O 1
ATOM 1019 N N . GLN A 1 141 ? 8.309 -7.931 6.888 1.00 97.06 141 GLN A N 1
ATOM 1020 C CA . GLN A 1 141 ? 7.280 -8.768 7.509 1.00 97.06 141 GLN A CA 1
ATOM 1021 C C . GLN A 1 141 ? 6.783 -8.161 8.828 1.00 97.06 141 GLN A C 1
ATOM 1023 O O . GLN A 1 141 ? 5.582 -8.111 9.065 1.00 97.06 141 GLN A O 1
ATOM 1028 N N . ALA A 1 142 ? 7.689 -7.658 9.675 1.00 97.81 142 ALA A N 1
ATOM 1029 C CA . ALA A 1 142 ? 7.316 -7.050 10.950 1.00 97.81 142 ALA A CA 1
ATOM 1030 C C . ALA A 1 142 ? 6.416 -5.818 10.763 1.00 97.81 142 ALA A C 1
ATOM 1032 O O . ALA A 1 142 ? 5.430 -5.673 11.481 1.00 97.81 142 ALA A O 1
ATOM 1033 N N . TRP A 1 143 ? 6.710 -4.962 9.779 1.00 98.44 143 TRP A N 1
ATOM 1034 C CA . TRP A 1 143 ? 5.860 -3.808 9.475 1.00 98.44 143 TRP A CA 1
ATOM 1035 C C . TRP A 1 143 ? 4.489 -4.209 8.940 1.00 98.44 143 TRP A C 1
ATOM 1037 O O . TRP A 1 143 ? 3.490 -3.652 9.390 1.00 98.44 143 TRP A O 1
ATOM 1047 N N . ALA A 1 144 ? 4.423 -5.200 8.050 1.00 98.19 144 ALA A N 1
ATOM 1048 C CA . ALA A 1 144 ? 3.147 -5.713 7.560 1.00 98.19 144 ALA A CA 1
ATOM 1049 C C . ALA A 1 144 ? 2.290 -6.296 8.696 1.00 98.19 144 ALA A C 1
ATOM 1051 O O . ALA A 1 144 ? 1.115 -5.960 8.807 1.00 98.19 144 ALA A O 1
ATOM 1052 N N . VAL A 1 145 ? 2.890 -7.084 9.597 1.00 98.00 145 VAL A N 1
ATOM 1053 C CA . VAL A 1 145 ? 2.197 -7.622 10.781 1.00 98.00 145 VAL A CA 1
ATOM 1054 C C . VAL A 1 145 ? 1.665 -6.501 11.675 1.00 98.00 145 VAL A C 1
ATOM 1056 O O . VAL A 1 145 ? 0.517 -6.565 12.106 1.00 98.00 145 VAL A O 1
ATOM 1059 N N . LEU A 1 146 ? 2.455 -5.454 11.936 1.00 98.56 146 LEU A N 1
ATOM 1060 C CA . LEU A 1 146 ? 1.984 -4.301 12.712 1.00 98.56 146 LEU A CA 1
ATOM 1061 C C . LEU A 1 146 ? 0.805 -3.596 12.031 1.00 98.56 146 LEU A C 1
ATOM 1063 O O . LEU A 1 146 ? -0.143 -3.212 12.711 1.00 98.56 146 LEU A O 1
ATOM 1067 N N . ALA A 1 147 ? 0.842 -3.452 10.707 1.00 98.69 147 ALA A N 1
ATOM 1068 C CA . ALA A 1 147 ? -0.236 -2.827 9.950 1.00 98.69 147 ALA A CA 1
ATOM 1069 C C . ALA A 1 147 ? -1.529 -3.659 9.984 1.00 98.69 147 ALA A C 1
ATOM 1071 O O . ALA A 1 147 ? -2.606 -3.104 10.207 1.00 98.69 147 ALA A O 1
ATOM 1072 N N . PHE A 1 148 ? -1.430 -4.985 9.855 1.00 98.69 148 PHE A N 1
ATOM 1073 C CA . PHE A 1 148 ? -2.575 -5.885 10.002 1.00 98.69 148 PHE A CA 1
ATOM 1074 C C . PHE A 1 148 ? -3.167 -5.856 11.416 1.00 98.69 148 PHE A C 1
ATOM 1076 O O . PHE A 1 148 ? -4.381 -5.722 11.571 1.00 98.69 148 PHE A O 1
ATOM 1083 N N . LEU A 1 149 ? -2.328 -5.891 12.457 1.00 98.62 149 LEU A N 1
ATOM 1084 C CA . LEU A 1 149 ? -2.794 -5.747 13.840 1.00 98.62 149 LEU A CA 1
ATOM 1085 C C . LEU A 1 149 ? -3.482 -4.395 14.066 1.00 98.62 149 LEU A C 1
ATOM 1087 O O . LEU A 1 149 ? -4.561 -4.360 14.652 1.00 98.62 149 LEU A O 1
ATOM 1091 N N . GLY A 1 150 ? -2.922 -3.302 13.540 1.00 98.44 150 GLY A N 1
ATOM 1092 C CA . GLY A 1 150 ? -3.555 -1.982 13.601 1.00 98.44 150 GLY A CA 1
ATOM 1093 C C . GLY A 1 150 ? -4.921 -1.953 12.909 1.00 98.44 150 GLY A C 1
ATOM 1094 O O . GLY A 1 150 ? -5.879 -1.394 13.439 1.00 98.44 150 GLY A O 1
ATOM 1095 N N . ALA A 1 151 ? -5.059 -2.611 11.756 1.00 98.56 151 ALA A N 1
ATOM 1096 C CA . ALA A 1 151 ? -6.347 -2.715 11.074 1.00 98.56 151 ALA A CA 1
ATOM 1097 C C . ALA A 1 151 ? -7.357 -3.564 11.849 1.00 98.56 151 ALA A C 1
ATOM 1099 O O . ALA A 1 151 ? -8.543 -3.226 11.874 1.00 98.56 151 ALA A O 1
ATOM 1100 N N . TRP A 1 152 ? -6.918 -4.637 12.509 1.00 98.50 152 TRP A N 1
ATOM 1101 C CA . TRP A 1 152 ? -7.768 -5.391 13.428 1.00 98.50 152 TRP A CA 1
ATOM 1102 C C . TRP A 1 152 ? -8.240 -4.522 14.599 1.00 98.50 152 TRP A C 1
ATOM 1104 O O . TRP A 1 152 ? -9.432 -4.524 14.898 1.00 98.50 152 TRP A O 1
ATOM 1114 N N . GLU A 1 153 ? -7.357 -3.730 15.210 1.00 98.06 153 GLU A N 1
ATOM 1115 C CA . GLU A 1 153 ? -7.719 -2.833 16.317 1.00 98.06 153 GLU A CA 1
ATOM 1116 C C . GLU A 1 153 ? -8.740 -1.764 15.898 1.00 98.06 153 GLU A C 1
ATOM 1118 O O . GLU A 1 153 ? -9.682 -1.490 16.642 1.00 98.06 153 GLU A O 1
ATOM 1123 N N . VAL A 1 154 ? -8.591 -1.189 14.699 1.00 98.00 154 VAL A N 1
ATOM 1124 C CA . VAL A 1 154 ? -9.490 -0.139 14.185 1.00 98.00 154 VAL A CA 1
ATOM 1125 C C . VAL A 1 154 ? -10.823 -0.706 13.689 1.00 98.00 154 VAL A C 1
ATOM 1127 O O . VAL A 1 154 ? -11.875 -0.111 13.920 1.00 98.00 154 VAL A O 1
ATOM 1130 N N . THR A 1 155 ? -10.806 -1.847 12.992 1.00 96.81 155 THR A N 1
ATOM 1131 C CA . THR A 1 155 ? -11.990 -2.361 12.273 1.00 96.81 155 THR A CA 1
ATOM 1132 C C . THR A 1 155 ? -12.692 -3.528 12.966 1.00 96.81 155 THR A C 1
ATOM 1134 O O . THR A 1 155 ? -13.840 -3.830 12.637 1.00 96.81 155 THR A O 1
ATOM 1137 N N . GLY A 1 156 ? -12.014 -4.229 13.879 1.00 97.44 156 GLY A N 1
ATOM 1138 C CA . GLY A 1 156 ? -12.492 -5.461 14.514 1.00 97.44 156 GLY A CA 1
ATOM 1139 C C . GLY A 1 156 ? -12.614 -6.666 13.573 1.00 97.44 156 GLY A C 1
ATOM 1140 O O . GLY A 1 156 ? -13.164 -7.693 13.970 1.00 97.44 156 GLY A O 1
ATOM 1141 N N . GLN A 1 157 ? -12.147 -6.569 12.323 1.00 97.50 157 GLN A N 1
ATOM 1142 C CA . GLN A 1 157 ? -12.298 -7.641 11.338 1.00 97.50 157 GLN A CA 1
ATOM 1143 C C . GLN A 1 157 ? -11.209 -8.705 11.517 1.00 97.50 157 GLN A C 1
ATOM 1145 O O . GLN A 1 157 ? -10.024 -8.432 11.343 1.00 97.50 157 GLN A O 1
ATOM 1150 N N . GLU A 1 158 ? -11.607 -9.948 11.801 1.00 96.94 158 GLU A N 1
ATOM 1151 C CA . GLU A 1 158 ? -10.677 -11.070 12.025 1.00 96.94 158 GLU A CA 1
ATOM 1152 C C . GLU A 1 158 ? -9.833 -11.437 10.796 1.00 96.94 158 GLU A C 1
ATOM 1154 O O . GLU A 1 158 ? -8.803 -12.085 10.945 1.00 96.94 158 GLU A O 1
ATOM 1159 N N . ARG A 1 159 ? -10.216 -10.990 9.589 1.00 95.38 159 ARG A N 1
ATOM 1160 C CA . ARG A 1 159 ? -9.440 -11.235 8.360 1.00 95.38 159 ARG A CA 1
ATOM 1161 C C . ARG A 1 159 ? -8.010 -10.688 8.413 1.00 95.38 159 ARG A C 1
ATOM 1163 O O . ARG A 1 159 ? -7.171 -11.135 7.647 1.00 95.38 159 ARG A O 1
ATOM 1170 N N . TRP A 1 160 ? -7.743 -9.743 9.312 1.00 97.00 160 TRP A N 1
ATOM 1171 C CA . TRP A 1 160 ? -6.415 -9.175 9.534 1.00 97.00 160 TRP A CA 1
ATOM 1172 C C . TRP A 1 160 ? -5.549 -9.988 10.511 1.00 97.00 160 TRP A C 1
ATOM 1174 O O . TRP A 1 160 ? -4.407 -9.625 10.758 1.00 97.00 160 TRP A O 1
ATOM 1184 N N . LEU A 1 161 ? -6.071 -11.069 11.095 1.00 92.31 161 LEU A N 1
ATOM 1185 C CA . LEU A 1 161 ? -5.322 -11.971 11.981 1.00 92.31 161 LEU A CA 1
ATOM 1186 C C . LEU A 1 161 ? -4.911 -13.283 11.290 1.00 92.31 161 LEU A C 1
ATOM 1188 O O . LEU A 1 161 ? -4.483 -14.215 11.973 1.00 92.31 161 LEU A O 1
ATOM 1192 N N . LEU A 1 162 ? -5.119 -13.369 9.972 1.00 71.62 162 LEU A N 1
ATOM 1193 C CA . LEU A 1 162 ? -4.906 -14.565 9.157 1.00 71.62 162 LEU A CA 1
ATOM 1194 C C . LEU A 1 162 ? -3.444 -14.730 8.725 1.00 71.62 162 LEU A C 1
ATOM 1196 O O . LEU A 1 162 ? -2.792 -13.714 8.394 1.00 71.62 162 LEU A O 1
#

Foldseek 3Di:
DDDDDDDDDDPVVPVVVVVVPPDDCPPPPPDPPDDDDPVVVVLVVQVVQQAPPQLFGQPDDDDPPDDPVVVVVCVLSKGFLQVLLVQLVVLLVVPDPVSLVSSVSSLVSQVVQADPVRFHFRIARNHPSHRPGRDGDPVSSVSSLVSLVSNCVNPVDCVSVD

Secondary structure (DSSP, 8-state):
-------PPPGGGSSSSSSSS-S-----PPPPPPPPPHHHHHHHHHHHHB-TTT-PBP-----TTS-HHHHHHHTT-EEEHHHHHHHHHHHHHH--HHHHHHHHHHHHHHHHH--TTSPPPSEEETTT--EEE----HHHHHHHHHHHHHHHHHH--GGGG-

Radius of gyration: 29.72 Å; chains: 1; bounding box: 91×79×34 Å

Sequence (162 aa):
MKGSAGLGLSVSAVLAFALALSHGCEPDDPSPPPSPSVEEGLYAFLAQQQDPATGLLEGFVRHDDLPPDFLAFLDARPSFTYDNALAALAWLARGEPDDVDHATRLLDALLALQRDDGALPDSANAATGAPLATNTGTGNQAWAVLAFLGAWEVTGQERWLL

pLDDT: mean 86.1, std 19.08, range [36.72, 98.81]